Protein AF-A0A7J7NQB5-F1 (afdb_monomer_lite)

pLDDT: mean 88.04, std 11.73, range [41.78, 98.0]

Organism: NCBI:txid39325

Foldseek 3Di:
DLVCCLQVVVVHHDDDDDADPVRQLVVQVVCVVVVNHDAKTDHPVGFIAGVVRVRDRDVPVVVVVQVVVQVVCVVVVHPDHSCVVCVSRDDDPDDDDDDDDPVRVVVVVVVVVVVVVVVVVPD

Radius of gyration: 21.64 Å; chains: 1; bounding box: 41×56×50 Å

Secondary structure (DSSP, 8-state):
-HHHHHHHHTT-------SSHHHHHHHHHHHHTTT----EEE-TTS-EEEGGGTT-B-HHHHHHHHHHHHHHHHHTT--S-GGGGGTTSPPPS--------HHHHHHHHHHHHHHHHHHHTT-

InterPro domains:
  IPR016055 Alpha-D-phosphohexomutase, alpha/beta/alpha I/II/III [SSF53738] (2-73)
  IPR050060 Phosphoglucosamine mutase [PTHR42946] (2-112)

Sequence (123 aa):
MALTQFITDGGGHYCLYRVGYRNVIEKGPQLNQKEIEIYHMMETMGHGALKENHFLDDGAYMVLKIIIKMVHMKLAGSKEGIGSLIKELEDPKESTELRMTSSQRQHLQRKQAQGQLRHSEST

Structure (mmCIF, N/CA/C/O backbone):
data_AF-A0A7J7NQB5-F1
#
_entry.id   AF-A0A7J7NQB5-F1
#
loop_
_atom_site.group_PDB
_atom_site.id
_atom_site.type_symbol
_atom_site.label_atom_id
_atom_site.label_alt_id
_atom_site.label_comp_id
_atom_site.label_asym_id
_atom_site.label_entity_id
_atom_site.label_seq_id
_atom_site.pdbx_PDB_ins_code
_atom_site.Cartn_x
_atom_site.Cartn_y
_atom_site.Cartn_z
_atom_site.occupancy
_atom_site.B_iso_or_equiv
_atom_site.auth_seq_id
_atom_site.auth_comp_id
_atom_site.auth_asym_id
_atom_site.auth_atom_id
_atom_site.pdbx_PDB_model_num
ATOM 1 N N . MET A 1 1 ? -10.423 12.801 -1.463 1.00 81.00 1 MET A N 1
ATOM 2 C CA . MET A 1 1 ? -9.048 12.645 -0.931 1.00 81.00 1 MET A CA 1
ATOM 3 C C . MET A 1 1 ? -8.213 11.980 -2.009 1.00 81.00 1 MET A C 1
ATOM 5 O O . MET A 1 1 ? -8.703 11.000 -2.557 1.00 81.00 1 MET A O 1
ATOM 9 N N . ALA A 1 2 ? -7.021 12.500 -2.319 1.00 91.56 2 ALA A N 1
ATOM 10 C CA . ALA A 1 2 ? -6.239 12.096 -3.496 1.00 91.56 2 ALA A CA 1
ATOM 11 C C . ALA A 1 2 ? -6.024 10.577 -3.607 1.00 91.56 2 ALA A C 1
ATOM 13 O O . ALA A 1 2 ? -6.369 9.985 -4.622 1.00 91.56 2 ALA A O 1
ATOM 14 N N . LEU A 1 3 ? -5.586 9.917 -2.527 1.00 92.19 3 LEU A N 1
ATOM 15 C CA . LEU A 1 3 ? -5.377 8.462 -2.526 1.00 92.19 3 LEU A CA 1
ATOM 16 C C . LEU A 1 3 ? -6.666 7.658 -2.763 1.00 92.19 3 LEU A C 1
ATOM 18 O O . LEU A 1 3 ? -6.645 6.649 -3.459 1.00 92.19 3 LEU A O 1
ATOM 22 N N . THR A 1 4 ? -7.795 8.098 -2.196 1.00 93.81 4 THR A N 1
ATOM 23 C CA . THR A 1 4 ? -9.093 7.443 -2.428 1.00 93.81 4 THR A CA 1
ATOM 24 C C . THR A 1 4 ? -9.465 7.506 -3.901 1.00 93.81 4 THR A C 1
ATOM 26 O O . THR A 1 4 ? -9.822 6.478 -4.461 1.00 93.81 4 THR A O 1
ATOM 29 N N . GLN A 1 5 ? -9.327 8.688 -4.506 1.00 94.62 5 GLN A N 1
ATOM 30 C CA . GLN A 1 5 ? -9.650 8.919 -5.910 1.00 94.62 5 GLN A CA 1
ATOM 31 C C . GLN A 1 5 ? -8.742 8.090 -6.827 1.00 94.62 5 GLN A C 1
ATOM 33 O O . GLN A 1 5 ? -9.236 7.338 -7.658 1.00 94.62 5 GLN A O 1
ATOM 38 N N . PHE A 1 6 ? -7.428 8.131 -6.583 1.00 96.00 6 PHE A N 1
ATOM 39 C CA . PHE A 1 6 ? -6.436 7.348 -7.319 1.00 96.00 6 PHE A CA 1
ATOM 40 C C . PHE A 1 6 ? -6.754 5.843 -7.320 1.00 96.00 6 PHE A C 1
ATOM 42 O O . PHE A 1 6 ? -6.689 5.190 -8.360 1.00 96.00 6 PHE A O 1
ATOM 49 N N . ILE A 1 7 ? -7.144 5.284 -6.167 1.00 95.38 7 ILE A N 1
ATOM 50 C CA . ILE A 1 7 ? -7.499 3.861 -6.064 1.00 95.38 7 ILE A CA 1
ATOM 51 C C . ILE A 1 7 ? -8.813 3.562 -6.794 1.00 95.38 7 ILE A C 1
ATOM 53 O O . ILE A 1 7 ? -8.889 2.554 -7.497 1.00 95.38 7 ILE A O 1
ATOM 57 N N . THR A 1 8 ? -9.839 4.406 -6.647 1.00 95.69 8 THR A N 1
ATOM 58 C CA . THR A 1 8 ? -11.140 4.174 -7.292 1.00 95.69 8 THR A CA 1
ATOM 59 C C . THR A 1 8 ? -11.088 4.325 -8.808 1.00 95.69 8 THR A C 1
ATOM 61 O O . THR A 1 8 ? -11.725 3.540 -9.505 1.00 95.69 8 THR A O 1
ATOM 64 N N . ASP A 1 9 ? -10.290 5.259 -9.326 1.00 96.00 9 ASP A N 1
ATOM 65 C CA . ASP A 1 9 ? -10.092 5.446 -10.771 1.00 96.00 9 ASP A CA 1
ATOM 66 C C . ASP A 1 9 ? -9.339 4.267 -11.398 1.00 96.00 9 ASP A C 1
ATOM 68 O O . ASP A 1 9 ? -9.587 3.899 -12.545 1.00 96.00 9 ASP A O 1
ATOM 72 N N . GLY 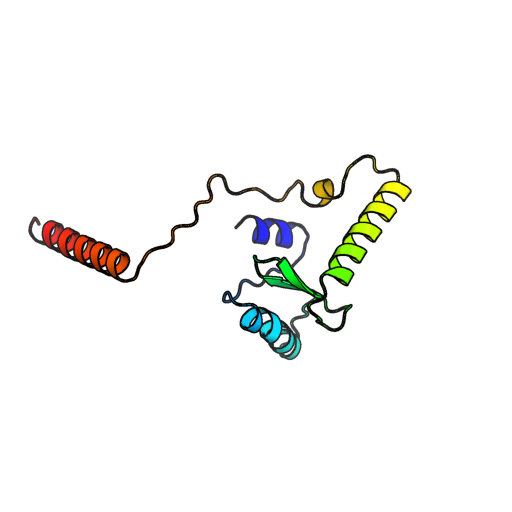A 1 10 ? -8.480 3.608 -10.616 1.00 94.31 10 GLY A N 1
ATOM 73 C CA . GLY A 1 10 ? -7.863 2.328 -10.968 1.00 94.31 10 GLY A CA 1
ATOM 74 C C . GLY A 1 10 ? -8.791 1.111 -10.833 1.00 94.31 10 GLY A C 1
ATOM 75 O O . GLY A 1 10 ? -8.331 -0.014 -11.023 1.00 94.31 10 GLY A O 1
ATOM 76 N N . GLY A 1 11 ? -10.068 1.302 -10.480 1.00 95.00 11 GLY A N 1
ATOM 77 C CA . GLY A 1 11 ? -11.057 0.233 -10.287 1.00 95.00 11 GLY A CA 1
ATOM 78 C C . GLY A 1 11 ? -10.975 -0.483 -8.935 1.00 95.00 11 GLY A C 1
ATOM 79 O O . GLY A 1 11 ? -11.627 -1.507 -8.739 1.00 95.00 11 GLY A O 1
ATOM 80 N N . GLY A 1 12 ? -10.170 0.026 -8.000 1.00 93.94 12 GLY A N 1
ATOM 81 C CA . GLY A 1 12 ? -10.031 -0.523 -6.656 1.00 93.94 12 GLY A CA 1
ATOM 82 C C . GLY A 1 12 ? -11.055 0.029 -5.661 1.00 93.94 12 GLY A C 1
ATOM 83 O O . GLY A 1 12 ? -11.740 1.026 -5.894 1.00 93.94 12 GLY A O 1
ATOM 84 N N . HIS A 1 13 ? -11.113 -0.595 -4.485 1.00 93.25 13 HIS A N 1
ATOM 85 C CA . HIS A 1 13 ? -11.898 -0.111 -3.351 1.00 93.25 13 HIS A CA 1
ATOM 86 C C . HIS A 1 13 ? -10.978 0.294 -2.203 1.00 93.25 13 HIS A C 1
ATOM 88 O O . HIS A 1 13 ? -10.117 -0.478 -1.782 1.00 93.25 13 HIS A O 1
ATOM 94 N N . TYR A 1 14 ? -11.178 1.502 -1.675 1.00 93.88 14 TYR A N 1
ATOM 95 C CA . TYR A 1 14 ? -10.378 2.030 -0.576 1.00 93.88 14 TYR A CA 1
ATOM 96 C C . TYR A 1 14 ? -11.208 2.166 0.701 1.00 93.88 14 TYR A C 1
ATOM 98 O O . TYR A 1 14 ? -12.197 2.897 0.744 1.00 93.88 14 TYR A O 1
ATOM 106 N N . CYS A 1 15 ? -10.794 1.465 1.757 1.00 92.44 15 CYS A N 1
ATOM 107 C CA . CYS A 1 15 ? -11.444 1.501 3.062 1.00 92.44 15 CYS A CA 1
ATOM 108 C C . CYS A 1 15 ? -10.626 2.364 4.030 1.00 92.44 15 CYS A C 1
ATOM 110 O O . CYS A 1 15 ? -9.594 1.932 4.539 1.00 92.44 15 CYS A O 1
ATOM 112 N N . LEU A 1 16 ? -11.102 3.580 4.308 1.00 91.81 16 LEU A N 1
ATOM 113 C CA . LEU A 1 16 ? -10.553 4.400 5.387 1.00 91.81 16 LEU A CA 1
ATOM 114 C C . LEU A 1 16 ? -10.976 3.838 6.746 1.00 91.81 16 LEU A C 1
ATOM 116 O O . LEU A 1 16 ? -12.152 3.550 6.980 1.00 91.81 16 LEU A O 1
ATOM 120 N N . TYR A 1 17 ? -10.017 3.724 7.661 1.00 92.38 17 TYR A N 1
ATOM 121 C CA . TYR A 1 17 ? -10.254 3.210 9.003 1.00 92.38 17 TYR A CA 1
ATOM 122 C C . TYR A 1 17 ? -9.482 3.997 10.066 1.00 92.38 17 TYR A C 1
ATOM 124 O O . TYR A 1 17 ? -8.745 4.936 9.767 1.00 92.38 17 TYR A O 1
ATOM 132 N N . ARG A 1 18 ? -9.704 3.647 11.336 1.00 89.50 18 ARG A N 1
ATOM 133 C CA . ARG A 1 18 ? -9.049 4.287 12.481 1.00 89.50 18 ARG A CA 1
ATOM 134 C C . ARG A 1 18 ? -7.536 4.062 12.416 1.00 89.50 18 ARG A C 1
ATOM 136 O O . ARG A 1 18 ? -7.100 2.943 12.163 1.00 89.50 18 ARG A O 1
ATOM 143 N N . VAL A 1 19 ? -6.773 5.115 12.705 1.00 86.19 19 VAL A N 1
ATOM 144 C CA . VAL A 1 19 ? -5.301 5.086 12.786 1.00 86.19 19 VAL A CA 1
ATOM 145 C C . VAL A 1 19 ? -4.839 4.102 13.868 1.00 86.19 19 VAL A C 1
ATOM 147 O O . VAL A 1 19 ? -5.548 3.890 14.857 1.00 86.19 19 VAL A O 1
ATOM 150 N N . GLY A 1 20 ? -3.658 3.517 13.692 1.00 88.00 20 GLY A N 1
ATOM 151 C CA . GLY A 1 20 ? -3.035 2.536 14.569 1.00 88.00 20 GLY A CA 1
ATOM 152 C C . GLY A 1 20 ? -2.934 1.172 13.894 1.00 88.00 20 GLY A C 1
ATOM 153 O O . GLY A 1 20 ? -3.959 0.555 13.611 1.00 88.00 20 GLY A O 1
ATOM 154 N N . TYR A 1 21 ? -1.711 0.672 13.717 1.00 89.50 21 TYR A N 1
ATOM 155 C CA . TYR A 1 21 ? -1.389 -0.634 13.128 1.00 89.50 21 TYR A CA 1
ATOM 156 C C . TYR A 1 21 ? -2.382 -1.750 13.483 1.00 89.50 21 TYR A C 1
ATOM 158 O O . TYR A 1 21 ? -2.991 -2.356 12.602 1.00 89.50 21 TYR A O 1
ATOM 166 N N . ARG A 1 22 ? -2.626 -1.974 14.782 1.00 90.50 22 ARG A N 1
ATOM 167 C CA . ARG A 1 22 ? -3.550 -3.015 15.257 1.00 90.50 22 ARG A CA 1
ATOM 168 C C . ARG A 1 22 ? -4.963 -2.848 14.692 1.00 90.50 22 ARG A C 1
ATOM 170 O O . ARG A 1 22 ? -5.565 -3.826 14.266 1.00 90.50 22 ARG A O 1
ATOM 177 N N . ASN A 1 23 ? -5.470 -1.614 14.655 1.00 92.19 23 ASN A N 1
ATOM 178 C CA . ASN A 1 23 ? -6.795 -1.319 14.114 1.00 92.19 23 ASN A CA 1
ATOM 179 C C . ASN A 1 23 ? -6.871 -1.690 12.629 1.00 92.19 23 ASN A C 1
ATOM 181 O O . ASN A 1 23 ? -7.887 -2.216 12.185 1.00 92.19 23 ASN A O 1
ATOM 185 N N . VAL A 1 24 ? -5.807 -1.424 11.873 1.00 91.56 24 VAL A N 1
ATOM 186 C CA . VAL A 1 24 ? -5.743 -1.675 10.431 1.00 91.56 24 VAL A CA 1
ATOM 187 C C . VAL A 1 24 ? -5.624 -3.174 10.130 1.00 91.56 24 VAL A C 1
ATOM 189 O O . VAL A 1 24 ? -6.402 -3.691 9.331 1.00 91.56 24 VAL A O 1
ATOM 192 N N . ILE A 1 25 ? -4.724 -3.891 10.808 1.00 90.38 25 ILE A N 1
ATOM 193 C CA . ILE A 1 25 ? -4.492 -5.326 10.568 1.00 90.38 25 ILE A CA 1
ATOM 194 C C . ILE A 1 25 ? -5.676 -6.189 11.013 1.00 90.38 25 ILE A C 1
ATOM 196 O O . ILE A 1 25 ? -6.061 -7.121 10.311 1.00 90.38 25 ILE A O 1
ATOM 200 N N . GLU A 1 26 ? -6.320 -5.864 12.138 1.00 90.69 26 GLU A N 1
ATOM 201 C CA . GLU A 1 26 ? -7.506 -6.605 12.592 1.00 90.69 26 GLU A CA 1
ATOM 202 C C . GLU A 1 26 ? -8.729 -6.356 11.693 1.00 90.69 26 GLU A C 1
ATOM 204 O O . GLU A 1 26 ? -9.662 -7.165 11.669 1.00 90.69 26 GLU A O 1
ATOM 209 N N . LYS A 1 27 ? -8.745 -5.254 10.931 1.00 92.12 27 LYS A N 1
ATOM 210 C CA . LYS A 1 27 ? -9.881 -4.896 10.080 1.00 92.12 27 LYS A CA 1
ATOM 211 C C . LYS A 1 27 ? -10.033 -5.820 8.875 1.00 92.12 27 LYS A C 1
ATOM 213 O O . LYS A 1 27 ? -11.166 -6.141 8.518 1.00 92.12 27 LYS A O 1
ATOM 218 N N . GLY A 1 28 ? -8.933 -6.264 8.266 1.00 89.06 28 GLY A N 1
ATOM 219 C CA . GLY A 1 28 ? -8.971 -7.137 7.087 1.00 89.06 28 GLY A CA 1
ATOM 220 C C . GLY A 1 28 ? -9.744 -8.436 7.319 1.00 89.06 28 GLY A C 1
ATOM 221 O O . GLY A 1 28 ? -10.721 -8.683 6.611 1.00 89.06 28 GLY A O 1
ATOM 222 N N . PRO A 1 29 ? -9.398 -9.235 8.346 1.00 87.06 29 PRO A N 1
ATOM 223 C CA . PRO A 1 29 ? -10.147 -10.439 8.699 1.00 87.06 29 PRO A CA 1
ATOM 224 C C . PRO A 1 29 ? -11.637 -10.182 8.970 1.00 87.06 29 PRO A C 1
ATOM 226 O O . PRO A 1 29 ? -12.477 -10.968 8.539 1.00 87.06 29 PRO A O 1
ATOM 229 N N . GLN A 1 30 ? -11.989 -9.067 9.625 1.00 91.94 30 GLN A N 1
ATOM 230 C CA . GLN A 1 30 ? -13.391 -8.695 9.871 1.00 91.94 30 GLN A CA 1
ATOM 231 C C . GLN A 1 30 ? -14.161 -8.386 8.581 1.00 91.94 30 GLN A C 1
ATOM 233 O O . GLN A 1 30 ? -15.368 -8.608 8.518 1.00 91.94 30 GLN A O 1
ATOM 238 N N . LEU A 1 31 ? -13.492 -7.821 7.574 1.00 92.25 31 LEU A N 1
ATOM 239 C CA . LEU A 1 31 ? -14.087 -7.542 6.268 1.00 92.25 31 LEU A CA 1
ATOM 240 C C . LEU A 1 31 ? -14.218 -8.822 5.439 1.00 92.25 31 LEU A C 1
ATOM 242 O O . LEU A 1 31 ? -15.287 -9.058 4.884 1.00 92.25 31 LEU A O 1
ATOM 246 N N . ASN A 1 32 ? -13.215 -9.702 5.474 1.00 88.31 32 ASN A N 1
ATOM 247 C CA . ASN A 1 32 ? -13.287 -11.011 4.820 1.00 88.31 32 ASN A CA 1
ATOM 248 C C . ASN A 1 32 ? -14.460 -11.860 5.354 1.00 88.31 32 ASN A C 1
ATOM 250 O O . ASN A 1 32 ? -15.128 -12.530 4.576 1.00 88.31 32 ASN A O 1
ATOM 254 N N . GLN A 1 33 ? -14.764 -11.796 6.660 1.00 91.44 33 GLN A N 1
ATOM 255 C CA . GLN A 1 33 ? -15.948 -12.452 7.254 1.00 91.44 33 GLN A CA 1
ATOM 256 C C . GLN A 1 33 ? -17.284 -11.913 6.723 1.00 91.44 33 GLN A C 1
ATOM 258 O O . GLN A 1 33 ? -18.304 -12.586 6.825 1.00 91.44 33 GLN A O 1
ATOM 263 N N . LYS A 1 34 ? -17.286 -10.694 6.180 1.00 93.94 34 LYS A N 1
ATOM 264 C CA . LYS A 1 34 ? -18.437 -10.062 5.525 1.00 93.94 34 LYS A CA 1
ATOM 265 C C . LYS A 1 34 ? -18.391 -10.222 4.007 1.00 93.94 34 LYS A C 1
ATOM 267 O O . LYS A 1 34 ? -19.035 -9.448 3.309 1.00 93.94 34 LYS A O 1
ATOM 272 N N . GLU A 1 35 ? -17.579 -11.159 3.516 1.00 92.94 35 GLU A N 1
ATOM 273 C CA . GLU A 1 35 ? -17.369 -11.423 2.089 1.00 92.94 35 GLU A CA 1
ATOM 274 C C . GLU A 1 35 ? -16.815 -10.214 1.314 1.00 92.94 35 GLU A C 1
ATOM 276 O O . GLU A 1 35 ? -16.873 -10.160 0.089 1.00 92.94 35 GLU A O 1
ATOM 281 N N . ILE A 1 36 ? -16.228 -9.242 2.021 1.00 92.00 36 ILE A N 1
ATOM 282 C CA . ILE A 1 36 ? -15.515 -8.119 1.415 1.00 92.00 36 ILE A CA 1
ATOM 283 C C . ILE A 1 36 ? -14.052 -8.520 1.322 1.00 92.00 36 ILE A C 1
ATOM 285 O O . ILE A 1 36 ? -13.352 -8.600 2.331 1.00 92.00 36 ILE A O 1
ATOM 289 N N . GLU A 1 37 ? -13.595 -8.778 0.104 1.00 91.25 37 GLU A N 1
ATOM 290 C CA . GLU A 1 37 ? -12.237 -9.241 -0.130 1.00 91.25 37 GLU A CA 1
ATOM 291 C C . GLU A 1 37 ? -11.199 -8.136 0.103 1.00 91.25 37 GLU A C 1
ATOM 293 O O . GLU A 1 37 ? -11.256 -7.060 -0.494 1.00 91.25 37 GLU A O 1
ATOM 298 N N . ILE A 1 38 ? -10.212 -8.432 0.953 1.00 93.75 38 ILE A N 1
ATOM 299 C CA . ILE A 1 38 ? -9.103 -7.527 1.262 1.00 93.75 38 ILE A CA 1
ATOM 300 C C . ILE A 1 38 ? -7.784 -8.083 0.742 1.00 93.75 38 ILE A C 1
ATOM 302 O O . ILE A 1 38 ? -7.363 -9.177 1.117 1.00 93.75 38 ILE A O 1
ATOM 306 N N . TYR A 1 39 ? -7.104 -7.285 -0.078 1.00 93.19 39 TYR A N 1
ATOM 307 C CA . TYR A 1 39 ? -5.807 -7.623 -0.666 1.00 93.19 39 TYR A CA 1
ATOM 308 C C . TYR A 1 39 ? -4.626 -7.011 0.085 1.00 93.19 39 TYR A C 1
ATOM 310 O O . TYR A 1 39 ? -3.559 -7.620 0.155 1.00 93.19 39 TYR A O 1
ATOM 318 N N . HIS A 1 40 ? -4.815 -5.817 0.647 1.00 94.19 40 HIS A N 1
ATOM 319 C CA . HIS A 1 40 ? -3.758 -5.036 1.271 1.00 94.19 40 HIS A CA 1
ATOM 320 C C . HIS A 1 40 ? -4.316 -4.199 2.424 1.00 94.19 40 HIS A C 1
ATOM 322 O O . HIS A 1 40 ? -5.411 -3.644 2.335 1.00 94.19 40 HIS A O 1
ATOM 328 N N . MET A 1 41 ? -3.543 -4.112 3.497 1.00 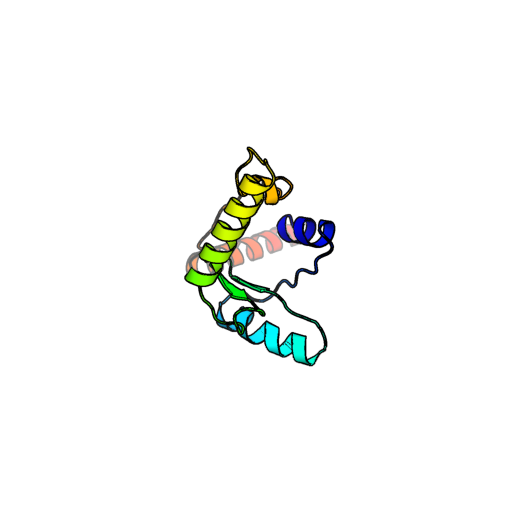93.94 41 MET A N 1
ATOM 329 C CA . MET A 1 41 ? -3.795 -3.286 4.672 1.00 93.94 41 MET A CA 1
ATOM 330 C C . MET A 1 41 ? -2.528 -2.503 4.968 1.00 93.94 41 MET A C 1
ATOM 332 O O . MET A 1 41 ? -1.463 -3.108 4.985 1.00 93.94 41 MET A O 1
ATOM 336 N N . MET A 1 42 ? -2.623 -1.195 5.203 1.00 92.88 42 MET A N 1
ATOM 337 C CA . MET A 1 42 ? -1.441 -0.362 5.418 1.00 92.88 42 MET A CA 1
ATOM 338 C C . MET A 1 42 ? -1.740 0.837 6.317 1.00 92.88 42 MET A C 1
ATOM 340 O O . MET A 1 42 ? -2.825 1.415 6.250 1.00 92.88 42 MET A O 1
ATOM 344 N N . GLU A 1 43 ? -0.766 1.219 7.140 1.00 90.62 43 GLU A N 1
ATOM 345 C CA . GLU A 1 43 ? -0.755 2.481 7.881 1.00 90.62 43 GLU A CA 1
ATOM 346 C C . GLU A 1 43 ? 0.162 3.506 7.195 1.00 90.62 43 GLU A C 1
ATOM 348 O O . GLU A 1 43 ? 1.113 3.155 6.498 1.00 90.62 43 GLU A O 1
ATOM 353 N N . THR A 1 44 ? -0.076 4.799 7.431 1.00 83.69 44 THR A N 1
ATOM 354 C CA . THR A 1 44 ? 0.739 5.903 6.890 1.00 83.69 44 THR A CA 1
ATOM 355 C C . THR A 1 44 ? 2.221 5.836 7.270 1.00 83.69 44 THR A C 1
ATOM 357 O O . THR A 1 44 ? 3.044 6.445 6.598 1.00 83.69 44 THR A O 1
ATOM 360 N N . MET A 1 45 ? 2.572 5.094 8.325 1.00 79.88 45 MET A N 1
ATOM 361 C CA . MET A 1 45 ? 3.951 4.878 8.782 1.00 79.88 45 MET A CA 1
ATOM 362 C C . MET A 1 45 ? 4.738 3.880 7.913 1.00 79.88 45 MET A C 1
ATOM 364 O O . MET A 1 45 ? 5.940 3.734 8.112 1.00 79.88 45 MET A O 1
ATOM 368 N N . GLY A 1 46 ? 4.089 3.178 6.975 1.00 81.94 46 GLY A N 1
ATOM 369 C CA . GLY A 1 46 ? 4.753 2.218 6.085 1.00 81.94 46 GLY A CA 1
ATOM 370 C C . GLY A 1 46 ? 4.527 0.742 6.430 1.00 81.94 46 GLY A C 1
ATOM 371 O O . GLY A 1 46 ? 4.849 -0.115 5.614 1.00 81.94 46 GLY A O 1
ATOM 372 N N . HIS A 1 47 ? 3.950 0.444 7.597 1.00 88.69 47 HIS A N 1
ATOM 373 C CA . HIS A 1 47 ? 3.576 -0.914 8.001 1.00 88.69 47 HIS A CA 1
ATOM 374 C C . HIS A 1 47 ? 2.400 -1.413 7.173 1.00 88.69 47 HIS A C 1
ATOM 376 O O . HIS A 1 47 ? 1.383 -0.717 7.074 1.00 88.69 47 HIS A O 1
ATOM 382 N N . GLY A 1 48 ? 2.517 -2.608 6.602 1.00 91.50 48 GLY A N 1
ATOM 383 C CA . GLY A 1 48 ? 1.498 -3.123 5.706 1.00 91.50 48 GLY A CA 1
ATOM 384 C C . GLY A 1 48 ? 1.571 -4.621 5.466 1.00 91.50 48 GLY A C 1
ATOM 385 O O . GLY A 1 48 ? 2.636 -5.222 5.399 1.00 91.50 48 GLY A O 1
ATOM 386 N N . ALA A 1 49 ? 0.394 -5.214 5.307 1.00 93.44 49 ALA A N 1
ATOM 387 C CA . ALA A 1 49 ? 0.194 -6.647 5.199 1.00 93.44 49 ALA A CA 1
ATOM 388 C C . ALA A 1 49 ? -0.575 -6.998 3.924 1.00 93.44 49 ALA A C 1
ATOM 390 O O . ALA A 1 49 ? -1.640 -6.437 3.641 1.00 93.44 49 ALA A O 1
ATOM 391 N N . LEU A 1 50 ? -0.049 -7.963 3.170 1.00 93.94 50 LEU A N 1
ATOM 392 C CA . LEU A 1 50 ? -0.598 -8.413 1.890 1.00 93.94 50 LEU A CA 1
ATOM 393 C C . LEU A 1 50 ? -1.248 -9.792 2.020 1.00 93.94 50 LEU A C 1
ATOM 395 O O . LEU A 1 50 ? -0.693 -10.689 2.651 1.00 93.94 50 LEU A O 1
ATOM 399 N N . LYS A 1 51 ? -2.399 -9.988 1.364 1.00 93.06 51 LYS A N 1
ATOM 400 C CA . LYS A 1 51 ? -3.132 -11.269 1.356 1.00 93.06 51 LYS A CA 1
ATOM 401 C C . LYS A 1 51 ? -2.281 -12.432 0.851 1.00 93.06 51 LYS A C 1
ATOM 403 O O . LYS A 1 51 ? -2.272 -13.499 1.455 1.00 93.06 51 LYS A O 1
ATOM 408 N N . GLU A 1 52 ? -1.554 -12.210 -0.240 1.00 94.62 52 GLU A N 1
ATOM 409 C CA . GLU A 1 52 ? -0.652 -13.203 -0.842 1.00 94.62 52 GLU A CA 1
ATOM 410 C C . GLU A 1 52 ? 0.525 -13.584 0.071 1.00 94.62 52 GLU A C 1
ATOM 412 O O . GLU A 1 52 ? 1.081 -14.664 -0.091 1.00 94.62 52 GLU A O 1
ATOM 417 N N . ASN A 1 53 ? 0.864 -12.735 1.049 1.00 95.50 53 ASN A N 1
ATOM 418 C CA . ASN A 1 53 ? 1.888 -12.997 2.059 1.00 95.50 53 ASN A CA 1
ATOM 419 C C . ASN A 1 53 ? 1.266 -13.278 3.436 1.00 95.50 53 ASN A C 1
ATOM 421 O O . ASN A 1 53 ? 1.752 -12.813 4.464 1.00 95.50 53 ASN A O 1
ATOM 425 N N . HIS A 1 54 ? 0.135 -13.990 3.457 1.00 92.50 54 HIS A N 1
ATOM 426 C CA . HIS A 1 54 ? -0.548 -14.431 4.680 1.00 92.50 54 HIS A CA 1
ATOM 427 C C . HIS A 1 54 ? -0.92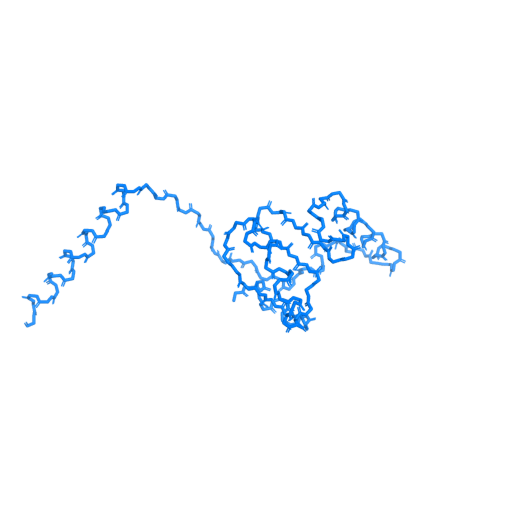7 -13.305 5.655 1.00 92.50 54 HIS A C 1
ATOM 429 O O . HIS A 1 54 ? -1.056 -13.541 6.854 1.00 92.50 54 HIS A O 1
ATOM 435 N N . PHE A 1 55 ? -1.114 -12.083 5.149 1.00 91.12 55 PHE A N 1
ATOM 436 C CA . PHE A 1 55 ? -1.345 -10.886 5.957 1.00 91.12 55 PHE A CA 1
ATOM 437 C C . PHE A 1 55 ? -0.251 -10.626 7.010 1.00 91.12 55 PHE A C 1
ATOM 439 O O . PHE A 1 55 ? -0.524 -10.046 8.062 1.00 91.12 55 PHE A O 1
ATOM 446 N N . LEU A 1 56 ? 0.989 -11.025 6.720 1.00 91.75 56 LEU A N 1
ATOM 447 C CA . LEU A 1 56 ? 2.156 -10.674 7.521 1.00 91.75 56 LEU A CA 1
ATOM 448 C C . LEU A 1 56 ? 2.616 -9.253 7.185 1.00 91.75 56 LEU A C 1
ATOM 450 O O . LEU A 1 56 ? 2.717 -8.893 6.009 1.00 91.75 56 LEU A O 1
ATOM 454 N N . ASP A 1 57 ? 2.906 -8.465 8.221 1.00 92.88 57 ASP A N 1
ATOM 455 C CA . ASP A 1 57 ? 3.596 -7.182 8.083 1.00 92.88 57 ASP A CA 1
ATOM 456 C C . ASP A 1 57 ? 5.078 -7.441 7.797 1.00 92.88 57 ASP A C 1
ATOM 458 O O . ASP A 1 57 ? 5.890 -7.650 8.699 1.00 92.88 57 ASP A O 1
ATOM 462 N N . ASP A 1 58 ? 5.391 -7.531 6.508 1.00 93.50 58 ASP A N 1
ATOM 463 C CA . ASP A 1 58 ? 6.683 -7.962 5.989 1.00 93.50 58 ASP A CA 1
ATOM 464 C C . ASP A 1 58 ? 7.198 -6.942 4.970 1.00 93.50 58 ASP A C 1
ATOM 466 O O . ASP A 1 58 ? 6.914 -6.988 3.765 1.00 93.50 58 ASP A O 1
ATOM 470 N N . GLY A 1 59 ? 7.986 -5.995 5.475 1.00 93.25 59 GLY A N 1
ATOM 471 C CA . GLY A 1 59 ? 8.595 -4.959 4.648 1.00 93.25 59 GLY A CA 1
ATOM 472 C C . GLY A 1 59 ? 9.562 -5.515 3.598 1.00 93.25 59 GLY A C 1
ATOM 473 O O . GLY A 1 59 ? 9.681 -4.935 2.519 1.00 93.25 59 GLY A O 1
ATOM 474 N N . ALA A 1 60 ? 10.221 -6.651 3.859 1.00 95.94 60 ALA A N 1
ATOM 475 C CA . ALA A 1 60 ? 11.135 -7.257 2.892 1.00 95.94 60 ALA A CA 1
ATOM 476 C C . ALA A 1 60 ? 10.361 -7.817 1.693 1.00 95.94 60 ALA A C 1
ATOM 478 O O . ALA A 1 60 ? 10.756 -7.594 0.544 1.00 95.94 60 ALA A O 1
ATOM 479 N N . TYR A 1 61 ? 9.219 -8.461 1.946 1.00 96.12 61 TYR A N 1
ATOM 480 C CA . TYR A 1 61 ? 8.309 -8.909 0.896 1.00 96.12 61 TYR A CA 1
ATOM 481 C C . TYR A 1 61 ? 7.792 -7.734 0.052 1.00 96.12 61 TYR A C 1
ATOM 483 O O . TYR A 1 61 ? 7.824 -7.793 -1.180 1.00 96.12 61 TYR A O 1
ATOM 491 N N . MET A 1 62 ? 7.385 -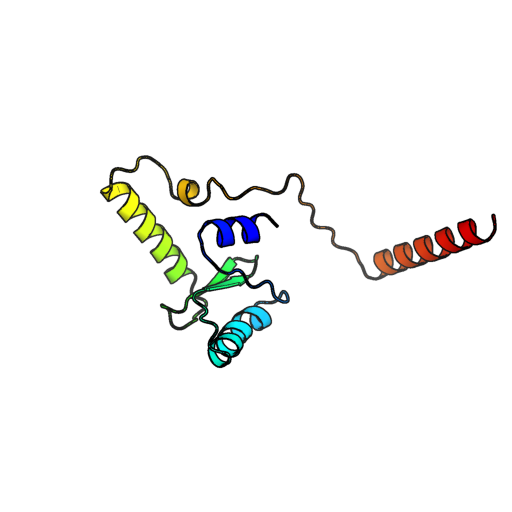6.632 0.694 1.00 94.62 62 MET A N 1
ATOM 492 C CA . MET A 1 62 ? 6.918 -5.423 0.001 1.00 94.62 62 MET A CA 1
ATOM 493 C C . MET A 1 62 ? 8.000 -4.842 -0.926 1.00 94.62 62 MET A C 1
ATOM 495 O O . MET A 1 62 ? 7.743 -4.565 -2.101 1.00 94.62 62 MET A O 1
ATOM 499 N N . VAL A 1 63 ? 9.234 -4.706 -0.426 1.00 95.56 63 VAL A N 1
ATOM 500 C CA . VAL A 1 63 ? 10.378 -4.225 -1.217 1.00 95.56 63 VAL A CA 1
ATOM 501 C C . VAL A 1 63 ? 10.662 -5.163 -2.389 1.00 95.56 63 VAL A C 1
ATOM 503 O O . VAL A 1 63 ? 10.866 -4.700 -3.513 1.00 95.56 63 VAL A O 1
ATOM 506 N N . LEU A 1 64 ? 10.616 -6.478 -2.171 1.00 97.19 64 LEU A N 1
ATOM 507 C CA . LEU A 1 64 ? 10.824 -7.456 -3.232 1.00 97.19 64 LEU A CA 1
ATOM 508 C C . LEU A 1 64 ? 9.757 -7.342 -4.334 1.00 97.19 64 LEU A C 1
ATOM 510 O O . LEU A 1 64 ? 10.108 -7.345 -5.514 1.00 97.19 64 LEU A O 1
ATOM 514 N N . LYS A 1 65 ? 8.476 -7.162 -3.984 1.00 96.00 65 LYS A N 1
ATOM 515 C CA . LYS A 1 65 ? 7.392 -6.916 -4.957 1.00 96.00 65 LYS A CA 1
ATOM 516 C C . LYS A 1 65 ? 7.666 -5.679 -5.816 1.00 96.00 65 LYS A C 1
ATOM 518 O O . LYS A 1 65 ? 7.474 -5.730 -7.034 1.00 96.00 65 LYS A O 1
ATOM 523 N N . ILE A 1 66 ? 8.150 -4.595 -5.207 1.00 96.44 66 ILE A N 1
ATOM 524 C CA . ILE A 1 66 ? 8.524 -3.362 -5.916 1.00 96.44 66 ILE A CA 1
ATOM 525 C C . ILE A 1 66 ? 9.682 -3.631 -6.885 1.00 96.44 66 ILE A C 1
ATOM 527 O O . ILE A 1 66 ? 9.583 -3.289 -8.065 1.00 96.44 66 ILE A O 1
ATOM 531 N N . ILE A 1 67 ? 10.746 -4.298 -6.428 1.00 97.94 67 ILE A N 1
ATOM 532 C CA . ILE A 1 67 ? 11.910 -4.636 -7.263 1.00 97.94 67 ILE A CA 1
ATOM 533 C C . ILE A 1 67 ? 11.493 -5.520 -8.443 1.00 97.94 67 ILE A C 1
ATOM 535 O O . ILE A 1 67 ? 11.844 -5.223 -9.585 1.00 97.94 67 ILE A O 1
ATOM 539 N N . ILE A 1 68 ? 10.698 -6.566 -8.199 1.00 97.88 68 ILE A N 1
ATOM 540 C CA . ILE A 1 68 ? 10.170 -7.446 -9.253 1.00 97.88 68 ILE A CA 1
ATOM 541 C C . ILE A 1 68 ? 9.387 -6.627 -10.284 1.00 97.88 68 ILE A C 1
ATOM 543 O O . ILE A 1 68 ? 9.589 -6.790 -11.489 1.00 97.88 68 ILE A O 1
ATOM 547 N N . LYS A 1 69 ? 8.532 -5.697 -9.839 1.00 97.88 69 LYS A N 1
ATOM 548 C CA . LYS A 1 69 ? 7.775 -4.828 -10.746 1.00 97.88 69 LYS A CA 1
ATOM 549 C C . LYS A 1 69 ? 8.692 -3.938 -11.586 1.00 97.88 69 LYS A C 1
ATOM 551 O O . LYS A 1 69 ? 8.473 -3.836 -12.793 1.00 97.88 69 LYS A O 1
ATOM 556 N N . MET A 1 70 ? 9.729 -3.350 -10.989 1.00 97.88 70 MET A N 1
ATOM 557 C CA . MET A 1 70 ? 10.729 -2.553 -11.713 1.00 97.88 70 MET A CA 1
ATOM 558 C C . MET A 1 70 ? 11.460 -3.381 -12.776 1.00 97.88 70 MET A C 1
ATOM 560 O O . MET A 1 70 ? 11.644 -2.916 -13.902 1.00 97.88 70 MET A O 1
ATOM 564 N N . VAL A 1 71 ? 11.838 -4.621 -12.450 1.00 97.94 71 VAL A N 1
ATOM 565 C CA . VAL A 1 71 ? 12.472 -5.544 -13.403 1.00 97.94 71 VAL A CA 1
ATOM 566 C C . VAL A 1 71 ? 11.523 -5.866 -14.556 1.00 97.94 71 VAL A C 1
ATOM 568 O O . VAL A 1 71 ? 11.918 -5.727 -15.712 1.00 97.94 71 VAL A O 1
ATOM 571 N N . HIS A 1 72 ? 10.262 -6.214 -14.277 1.00 97.94 72 HIS A N 1
ATOM 572 C CA . HIS A 1 72 ? 9.263 -6.460 -15.323 1.00 97.94 72 HIS A CA 1
ATOM 573 C C . HIS A 1 72 ? 9.050 -5.243 -16.231 1.00 97.94 72 HIS A C 1
ATOM 575 O O . HIS A 1 72 ? 8.973 -5.400 -17.446 1.00 97.94 72 HIS A O 1
ATOM 581 N N . MET A 1 73 ? 9.000 -4.030 -15.672 1.00 97.75 73 MET A N 1
ATOM 582 C CA . MET A 1 73 ? 8.894 -2.798 -16.463 1.00 97.75 73 MET A CA 1
ATOM 583 C C . MET A 1 73 ? 10.093 -2.626 -17.400 1.00 97.75 73 MET A C 1
ATOM 585 O O . MET A 1 73 ? 9.908 -2.335 -18.581 1.00 97.75 73 MET A O 1
ATOM 589 N N . LYS A 1 74 ? 11.313 -2.853 -16.898 1.00 97.19 74 LYS A N 1
ATOM 590 C CA . LYS A 1 74 ? 12.536 -2.768 -17.705 1.00 97.19 74 LYS A CA 1
ATOM 591 C C . LYS A 1 74 ? 12.557 -3.814 -18.821 1.00 97.19 74 LYS A C 1
ATOM 593 O O . LYS A 1 74 ? 12.905 -3.488 -19.952 1.00 97.19 74 LYS A O 1
ATOM 598 N N . LEU A 1 75 ? 12.163 -5.053 -18.522 1.00 98.00 75 LEU A N 1
ATOM 599 C CA . LEU A 1 75 ? 12.077 -6.134 -19.511 1.00 98.00 75 LEU A CA 1
ATOM 600 C C . LEU A 1 75 ? 11.007 -5.865 -20.579 1.00 98.00 75 LEU A C 1
ATOM 602 O O . LEU A 1 75 ? 11.203 -6.227 -21.733 1.00 98.00 75 LEU A O 1
ATOM 606 N N . ALA A 1 76 ? 9.922 -5.174 -20.224 1.00 97.31 76 ALA A N 1
ATOM 607 C CA . ALA A 1 76 ? 8.897 -4.714 -21.161 1.00 97.31 76 ALA A CA 1
ATOM 608 C C . ALA A 1 76 ? 9.317 -3.478 -21.991 1.00 97.31 76 ALA A C 1
ATOM 610 O O . ALA A 1 76 ? 8.506 -2.938 -22.739 1.00 97.31 76 ALA A O 1
ATOM 611 N N . GLY A 1 77 ? 10.564 -3.009 -21.864 1.00 97.25 77 GLY A N 1
ATOM 612 C CA . GLY A 1 77 ? 11.100 -1.882 -22.632 1.00 97.25 77 GLY A CA 1
ATOM 613 C C . GLY A 1 77 ? 10.800 -0.498 -22.049 1.00 97.25 77 GLY A C 1
ATOM 614 O O . GLY A 1 77 ? 11.106 0.506 -22.695 1.00 97.25 77 GLY A O 1
ATOM 615 N N . SER A 1 78 ? 10.238 -0.413 -20.837 1.00 96.31 78 SER A N 1
ATOM 616 C CA . SER A 1 78 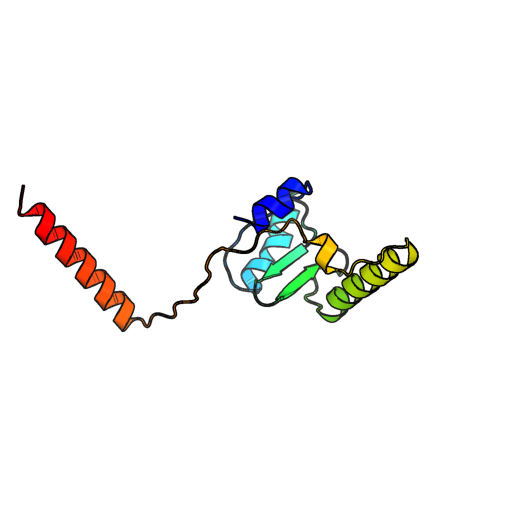? 10.031 0.875 -20.169 1.00 96.31 78 SER A CA 1
ATOM 617 C C . SER A 1 78 ? 11.368 1.544 -19.843 1.00 96.31 78 SER A C 1
ATOM 619 O O . SER A 1 78 ? 12.295 0.909 -19.334 1.00 96.31 78 SER A O 1
ATOM 621 N N . LYS A 1 79 ? 11.442 2.853 -20.099 1.00 95.12 79 LYS A N 1
ATOM 622 C CA . LYS A 1 79 ? 12.547 3.726 -19.669 1.00 95.12 79 LYS A CA 1
ATOM 623 C C . LYS A 1 79 ? 12.210 4.514 -18.399 1.00 95.12 79 LYS A C 1
ATOM 625 O O . LYS A 1 79 ? 13.068 5.218 -17.876 1.00 95.12 79 LYS A O 1
ATOM 630 N N . GLU A 1 80 ? 10.973 4.410 -17.921 1.00 95.00 80 GLU A N 1
ATOM 631 C CA . GLU A 1 80 ? 10.484 5.125 -16.747 1.00 95.00 80 GLU A CA 1
ATOM 632 C C . GLU A 1 80 ? 10.741 4.329 -15.458 1.00 95.00 80 GLU A C 1
ATOM 634 O O . GLU A 1 80 ? 10.788 3.097 -15.458 1.00 95.00 80 GLU A O 1
ATOM 639 N N . GLY A 1 81 ? 10.902 5.039 -14.339 1.00 93.75 81 GLY A N 1
ATOM 640 C CA . GLY A 1 81 ? 11.042 4.433 -13.012 1.00 93.75 81 GLY A CA 1
ATOM 641 C C . GLY A 1 81 ? 9.702 4.016 -12.396 1.00 93.75 81 GLY A C 1
ATOM 642 O O . GLY A 1 81 ? 8.637 4.304 -12.941 1.00 93.75 81 GLY A O 1
ATOM 643 N N . ILE A 1 82 ? 9.744 3.389 -11.213 1.00 95.88 82 ILE A N 1
ATOM 644 C CA . ILE A 1 82 ? 8.540 2.913 -10.502 1.00 95.88 82 ILE A CA 1
ATOM 645 C C . ILE A 1 82 ? 7.521 4.026 -10.216 1.00 95.88 82 ILE A C 1
ATOM 647 O O . ILE A 1 82 ? 6.321 3.771 -10.232 1.00 95.88 82 ILE A O 1
ATOM 651 N N . GLY A 1 83 ? 7.987 5.266 -10.023 1.00 95.56 83 GLY A N 1
ATOM 652 C CA . GLY A 1 83 ? 7.128 6.427 -9.766 1.00 95.56 83 GLY A CA 1
ATOM 653 C C . GLY A 1 83 ? 6.121 6.714 -10.884 1.00 95.56 83 GLY A C 1
ATOM 654 O O . GLY A 1 83 ? 5.055 7.252 -10.613 1.00 95.56 83 GLY A O 1
ATOM 655 N N . SER A 1 84 ? 6.392 6.270 -12.117 1.00 96.06 84 SER A N 1
ATOM 656 C CA . SER A 1 84 ? 5.432 6.365 -13.229 1.00 96.06 84 SER A CA 1
ATOM 657 C C . SER A 1 84 ? 4.102 5.661 -12.948 1.00 96.06 84 SER A C 1
ATOM 659 O O . SER A 1 84 ? 3.070 6.077 -13.469 1.00 96.06 84 SER A O 1
ATOM 661 N N . LEU A 1 85 ? 4.098 4.633 -12.088 1.00 95.62 85 LEU A N 1
ATOM 662 C CA . LEU A 1 85 ? 2.888 3.900 -11.712 1.00 95.62 85 LEU A CA 1
ATOM 663 C C . LEU A 1 85 ? 1.936 4.716 -10.832 1.00 95.62 85 LEU A C 1
ATOM 665 O O . LEU A 1 85 ? 0.769 4.356 -10.724 1.00 95.62 85 LEU A O 1
ATOM 669 N N . ILE A 1 86 ? 2.427 5.785 -10.201 1.00 95.31 86 ILE A N 1
ATOM 670 C CA . ILE A 1 86 ? 1.655 6.647 -9.299 1.00 95.31 86 ILE A CA 1
ATOM 671 C C . ILE A 1 86 ? 1.619 8.100 -9.782 1.00 95.31 86 ILE A C 1
ATOM 673 O O . ILE A 1 86 ? 1.327 8.994 -9.004 1.00 95.31 86 ILE A O 1
ATOM 677 N N . LYS A 1 87 ? 1.906 8.361 -11.062 1.00 94.56 87 LYS A N 1
ATOM 678 C CA . LYS A 1 87 ? 1.972 9.731 -11.602 1.00 94.56 87 LYS A CA 1
ATOM 679 C C . LYS A 1 87 ? 0.654 10.513 -11.503 1.00 94.56 87 LYS A C 1
ATOM 681 O O . LYS A 1 87 ? 0.683 11.731 -11.419 1.00 94.56 87 LYS A O 1
ATOM 686 N N . GLU A 1 88 ? -0.476 9.807 -11.519 1.00 94.56 88 GLU A N 1
ATOM 687 C CA . GLU A 1 88 ? -1.819 10.393 -11.402 1.00 94.56 88 GLU A CA 1
ATOM 688 C C . GLU A 1 88 ? -2.244 10.572 -9.932 1.00 94.56 88 GLU A C 1
ATOM 690 O O . GLU A 1 88 ? -3.337 11.058 -9.650 1.00 94.56 88 GLU A O 1
ATOM 695 N N . LEU A 1 89 ? -1.412 10.146 -8.970 1.00 95.38 89 LEU A N 1
ATOM 696 C CA . LEU A 1 89 ? -1.667 10.380 -7.555 1.00 95.38 89 LEU A CA 1
ATOM 697 C C . LEU A 1 89 ? -1.345 11.841 -7.232 1.00 95.38 89 LEU A C 1
ATOM 699 O O . LEU A 1 89 ? -0.183 12.235 -7.189 1.00 95.38 89 LEU A O 1
ATOM 703 N N . GLU A 1 90 ? -2.382 12.637 -6.991 1.00 93.12 90 GLU A N 1
ATOM 704 C CA . GLU A 1 90 ? -2.224 14.047 -6.638 1.00 93.12 90 GLU A CA 1
ATOM 705 C C . GLU A 1 90 ? -1.586 14.230 -5.251 1.00 93.12 90 GLU A C 1
ATOM 707 O O . GLU A 1 90 ? -2.060 13.687 -4.247 1.00 93.12 90 GLU A O 1
ATOM 712 N N . ASP A 1 91 ? -0.557 15.073 -5.175 1.00 87.75 91 ASP A N 1
ATOM 713 C CA . ASP A 1 91 ? -0.008 15.538 -3.904 1.00 87.75 91 ASP A CA 1
ATOM 714 C C . ASP A 1 91 ? -0.897 16.625 -3.271 1.00 87.75 91 ASP A C 1
ATOM 716 O O . ASP A 1 91 ? -1.485 17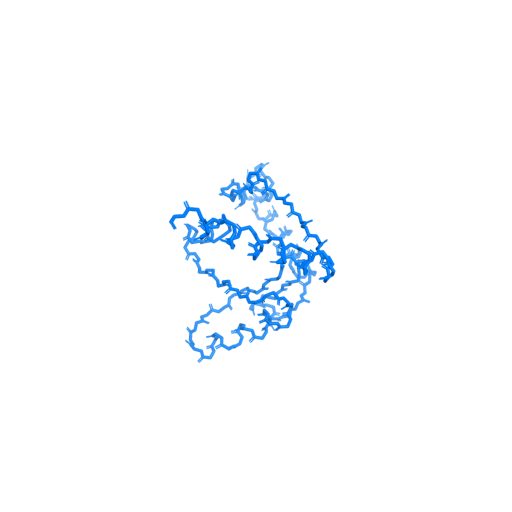.460 -3.971 1.00 87.75 91 ASP A O 1
ATOM 720 N N . PRO A 1 92 ? -1.000 16.675 -1.929 1.00 86.88 92 PRO A N 1
ATOM 721 C CA . PRO A 1 92 ? -1.699 17.763 -1.262 1.00 86.88 92 PRO A CA 1
ATOM 722 C C . PRO A 1 92 ? -0.992 19.100 -1.526 1.00 86.88 92 PRO A C 1
ATOM 724 O O . PRO A 1 92 ? 0.223 19.211 -1.378 1.00 86.88 92 PRO A O 1
ATOM 727 N N . LYS A 1 93 ? -1.768 20.148 -1.843 1.00 88.19 93 LYS A N 1
ATOM 728 C CA . LYS A 1 93 ? -1.241 21.514 -2.055 1.00 88.19 93 LYS A CA 1
ATOM 729 C C . LYS A 1 93 ? -0.474 22.050 -0.847 1.00 88.19 93 LYS A C 1
ATOM 731 O O . LYS A 1 93 ? 0.492 22.787 -1.002 1.00 88.19 93 LYS A O 1
ATOM 736 N N . GLU A 1 94 ? -0.937 21.696 0.346 1.00 88.31 94 GLU A N 1
ATOM 737 C CA . GLU A 1 94 ? -0.299 22.019 1.613 1.00 88.31 94 GLU A CA 1
ATOM 738 C C . GLU A 1 94 ? -0.516 20.849 2.575 1.00 88.31 94 GLU A C 1
ATOM 740 O O . GLU A 1 94 ? -1.604 20.270 2.635 1.00 88.31 94 GLU A O 1
ATOM 745 N N . SER A 1 95 ? 0.523 20.500 3.330 1.00 85.81 95 SER A N 1
ATOM 746 C CA . SER A 1 95 ? 0.458 19.517 4.406 1.00 85.81 95 SER A CA 1
ATOM 747 C C . SER A 1 95 ? 1.264 20.039 5.589 1.00 85.81 95 SER A C 1
ATOM 749 O O . SER A 1 95 ? 2.443 20.359 5.444 1.00 85.81 95 SER A O 1
ATOM 751 N N . THR A 1 96 ? 0.629 20.151 6.756 1.00 88.69 96 THR A N 1
ATOM 752 C CA . THR A 1 96 ? 1.294 20.558 7.997 1.00 88.69 96 THR A CA 1
ATOM 753 C C . THR A 1 96 ? 0.832 19.667 9.145 1.00 88.69 96 THR A C 1
ATOM 755 O O . THR A 1 96 ? -0.364 19.420 9.319 1.00 88.69 96 THR A O 1
ATOM 758 N N . GLU A 1 97 ? 1.779 19.150 9.929 1.00 84.56 97 GLU A N 1
ATOM 759 C CA . GLU A 1 97 ? 1.481 18.354 11.119 1.00 84.56 97 GLU A CA 1
ATOM 760 C C . GLU A 1 97 ? 1.549 19.255 12.357 1.00 84.56 97 GLU A C 1
ATOM 762 O O . GLU A 1 97 ? 2.621 19.696 12.772 1.00 84.56 97 GLU A O 1
ATOM 767 N N . LEU A 1 98 ? 0.397 19.522 12.978 1.00 87.44 98 LEU A N 1
ATOM 768 C CA . LEU A 1 98 ? 0.323 20.320 14.202 1.00 87.44 98 LEU A CA 1
ATOM 769 C C . LEU A 1 98 ? 0.197 19.415 15.426 1.00 87.44 98 LEU A C 1
ATOM 771 O O . LEU A 1 98 ? -0.818 18.747 15.629 1.00 87.44 98 LEU A O 1
ATOM 775 N N . ARG A 1 99 ? 1.205 19.452 16.301 1.00 84.94 99 ARG A N 1
ATOM 776 C CA . ARG A 1 99 ? 1.167 18.763 17.597 1.00 84.94 99 ARG A CA 1
ATOM 777 C C . ARG A 1 99 ? 0.745 19.735 18.690 1.00 84.94 99 ARG A C 1
ATOM 779 O O . ARG A 1 99 ? 1.513 20.598 19.100 1.00 84.94 99 ARG A O 1
ATOM 786 N N . MET A 1 100 ? -0.494 19.596 19.158 1.00 88.19 100 MET A N 1
ATOM 787 C CA . MET A 1 100 ? -1.032 20.404 20.254 1.00 88.19 100 MET A CA 1
ATOM 788 C C . MET A 1 100 ? -0.930 19.673 21.587 1.00 88.19 100 MET A C 1
ATOM 790 O O . MET A 1 100 ? -1.383 18.538 21.725 1.00 88.19 100 MET A O 1
ATOM 794 N N . THR A 1 101 ? -0.424 20.367 22.601 1.00 90.62 101 THR A N 1
ATOM 795 C CA . THR A 1 101 ? -0.518 19.905 23.988 1.00 90.62 101 THR A CA 1
ATOM 796 C C . THR A 1 101 ? -1.949 20.036 24.518 1.00 90.62 101 THR A C 1
ATOM 798 O O . THR A 1 101 ? -2.741 20.863 24.053 1.00 90.62 101 THR A O 1
ATOM 801 N N . SER A 1 102 ? -2.279 19.266 25.558 1.00 87.00 102 SER A N 1
ATOM 802 C CA . SER A 1 102 ? -3.583 19.341 26.232 1.00 87.00 102 SER A CA 1
ATOM 803 C C . SER A 1 102 ? -3.895 20.748 26.758 1.00 87.00 102 SER A C 1
ATOM 805 O O . SER A 1 102 ? -5.038 21.193 26.674 1.00 87.00 102 SER A O 1
ATOM 807 N N . SER A 1 103 ? -2.878 21.474 27.238 1.00 86.12 103 SER A N 1
ATOM 808 C CA . SER A 1 103 ? -3.021 22.858 27.714 1.00 86.12 103 SER A CA 1
ATOM 809 C C . SER A 1 103 ? -3.390 23.821 26.577 1.00 86.12 103 SER A C 1
ATOM 811 O O . SER A 1 103 ? -4.358 24.577 26.681 1.00 86.12 103 SER A O 1
ATOM 813 N N . GLN A 1 104 ? -2.696 23.732 25.437 1.00 84.00 104 GLN A N 1
ATOM 814 C CA . GLN A 1 104 ? -2.994 24.548 24.253 1.00 84.00 104 GLN A CA 1
ATOM 815 C C . GLN A 1 104 ? -4.393 24.255 23.695 1.00 84.00 104 GLN A C 1
ATOM 817 O O . GLN A 1 104 ? -5.124 25.184 23.349 1.00 84.00 104 GLN A O 1
ATOM 822 N N . ARG A 1 105 ? -4.803 22.978 23.675 1.00 81.12 105 ARG A N 1
ATOM 823 C CA . ARG A 1 105 ? -6.151 22.570 23.255 1.00 81.12 105 ARG A CA 1
ATOM 824 C C . ARG A 1 105 ? -7.234 23.202 24.138 1.00 81.12 105 ARG A C 1
ATOM 826 O O . ARG A 1 105 ? -8.196 23.754 23.610 1.00 81.12 105 ARG A O 1
ATOM 833 N N . GLN A 1 106 ? -7.069 23.170 25.462 1.00 78.06 106 GLN A N 1
ATOM 834 C CA . GLN A 1 106 ? -8.018 23.796 26.394 1.00 78.06 106 GLN A CA 1
ATOM 835 C C . GLN A 1 106 ? -8.072 25.318 26.226 1.00 78.06 106 GLN A C 1
ATOM 837 O O . GLN A 1 106 ? -9.152 25.906 26.272 1.00 78.06 106 GLN A O 1
ATOM 842 N N . HIS A 1 107 ? -6.927 25.966 26.001 1.00 76.81 107 HIS A N 1
ATOM 843 C CA . HIS A 1 107 ? -6.872 27.409 25.769 1.00 76.81 107 HIS A CA 1
ATOM 844 C C . HIS A 1 107 ? -7.645 27.826 24.503 1.00 76.81 107 HIS A C 1
ATOM 846 O O . HIS A 1 107 ? -8.406 28.793 24.540 1.00 76.81 107 HIS A O 1
ATOM 852 N N . LEU A 1 108 ? -7.509 27.071 23.406 1.00 77.19 108 LEU A N 1
ATOM 853 C CA . LEU A 1 108 ? -8.251 27.294 22.158 1.00 77.19 108 LEU A CA 1
ATOM 854 C C . LEU A 1 108 ? -9.762 27.097 22.333 1.00 77.19 108 LEU A C 1
ATOM 856 O O . LEU A 1 108 ? -10.538 27.954 21.914 1.00 77.19 108 LEU A O 1
ATOM 860 N N . GLN A 1 109 ? -10.176 26.022 23.009 1.00 78.19 109 GLN A N 1
ATOM 861 C CA . GLN A 1 109 ? -11.593 25.755 23.293 1.00 78.19 109 GLN A CA 1
ATOM 862 C C . GLN A 1 109 ? -12.226 26.869 24.140 1.00 78.19 109 GLN A C 1
ATOM 864 O O . GLN A 1 109 ? -13.331 27.323 23.845 1.00 78.19 109 GLN A O 1
ATOM 869 N N . ARG A 1 110 ? -11.504 27.374 25.152 1.00 75.19 110 ARG A N 1
ATOM 870 C CA . ARG A 1 110 ? -11.960 28.499 25.987 1.00 75.19 110 ARG A CA 1
ATOM 871 C C . ARG A 1 110 ? -12.106 29.795 25.187 1.00 75.19 110 ARG A C 1
ATOM 873 O O . ARG A 1 110 ? -13.095 30.499 25.365 1.00 75.19 110 ARG A O 1
ATOM 880 N N . LYS A 1 111 ? -11.164 30.099 24.285 1.00 72.62 111 LYS A N 1
ATOM 881 C CA . LYS A 1 111 ? -11.249 31.281 23.409 1.00 72.62 111 LYS A CA 1
ATOM 882 C C . LYS A 1 111 ? -12.413 31.202 22.417 1.00 72.62 111 LYS A C 1
ATOM 884 O O . LYS A 1 111 ? -13.076 32.210 22.201 1.00 72.62 111 LYS A O 1
ATOM 889 N N . GLN A 1 112 ? -12.692 30.026 21.850 1.00 72.06 112 GLN A N 1
ATOM 890 C CA . GLN A 1 112 ? -13.831 29.833 20.941 1.00 72.06 112 GLN A CA 1
ATOM 891 C C . GLN A 1 112 ? -15.179 30.008 21.656 1.00 72.06 112 GLN A C 1
ATOM 893 O O . GLN A 1 112 ? -16.044 30.716 21.145 1.00 72.06 112 GLN A O 1
ATOM 898 N N . ALA A 1 113 ? -15.327 29.457 22.865 1.00 69.25 113 ALA A N 1
ATOM 899 C CA . ALA A 1 113 ? -16.536 29.631 23.672 1.00 69.25 113 ALA A CA 1
ATOM 900 C C . ALA A 1 113 ? -16.778 31.106 24.055 1.00 69.25 113 ALA A C 1
ATOM 902 O O . ALA A 1 113 ? -17.897 31.603 23.962 1.00 69.25 113 ALA A O 1
ATOM 903 N N . GLN A 1 114 ? -15.720 31.838 24.424 1.00 66.75 114 GLN A N 1
ATOM 904 C CA . GLN A 1 114 ? -15.806 33.267 24.759 1.00 66.75 114 GLN A CA 1
ATOM 905 C C . GLN A 1 114 ? -16.076 34.166 23.541 1.00 66.75 114 GLN A C 1
ATOM 907 O O . GLN A 1 114 ? -16.712 35.208 23.682 1.00 66.75 114 GLN A O 1
ATOM 912 N N . GLY A 1 115 ? -15.611 33.778 22.349 1.00 61.84 115 GLY A N 1
ATOM 913 C CA . GLY A 1 115 ? -15.904 34.485 21.100 1.00 61.84 115 GLY A CA 1
ATOM 914 C C . GLY A 1 115 ? -17.362 34.338 20.649 1.00 61.84 115 GLY A C 1
ATOM 915 O O . GLY A 1 115 ? -17.946 35.308 20.178 1.00 61.84 115 GLY A O 1
ATOM 916 N N . GLN A 1 116 ? -17.972 33.164 20.850 1.00 57.53 116 GLN A N 1
ATOM 917 C CA . GLN A 1 116 ? -19.385 32.918 20.526 1.00 57.53 116 GLN A CA 1
ATOM 918 C C . GLN A 1 116 ? -20.347 33.676 21.453 1.00 57.53 116 GLN A C 1
ATOM 920 O O . GLN A 1 116 ? -21.322 34.244 20.970 1.00 57.53 116 GLN A O 1
ATOM 925 N N . LEU A 1 117 ? -20.030 33.775 22.750 1.00 53.41 117 LEU A N 1
ATOM 926 C CA . LEU A 1 117 ? -20.807 34.560 23.723 1.00 53.41 117 LEU A CA 1
ATOM 927 C C . LEU A 1 117 ? -20.863 36.059 23.365 1.00 53.41 117 LEU A C 1
ATOM 929 O O . LEU A 1 117 ? -21.905 36.692 23.493 1.00 53.41 117 LEU A O 1
ATOM 933 N N . ARG A 1 118 ? -19.770 36.619 22.829 1.00 53.00 118 ARG A N 1
ATOM 934 C CA . ARG A 1 118 ? -19.710 38.032 22.411 1.00 53.00 118 ARG A CA 1
ATOM 935 C C . ARG A 1 118 ? -20.482 38.343 21.126 1.00 53.00 118 ARG A C 1
ATOM 937 O O . ARG A 1 118 ? -20.759 39.508 20.871 1.00 53.00 118 ARG A O 1
ATOM 944 N N . HIS A 1 119 ? -20.798 37.346 20.299 1.00 52.06 119 HIS A N 1
ATOM 945 C CA . HIS A 1 119 ? -21.631 37.530 19.102 1.00 52.06 119 HIS A CA 1
ATOM 946 C C . HIS A 1 119 ? -23.125 37.313 19.370 1.00 52.06 119 HIS A C 1
ATOM 948 O O . HIS A 1 119 ? -23.936 37.845 18.623 1.00 52.06 119 HIS A O 1
ATOM 954 N N . SER A 1 120 ? -23.500 36.607 20.442 1.00 50.94 120 SER A N 1
ATOM 955 C CA . SER A 1 120 ? -24.901 36.491 20.877 1.00 50.94 120 SER A CA 1
ATOM 956 C C . SER A 1 120 ? -25.404 37.685 21.697 1.00 50.94 120 SER A C 1
ATOM 958 O O . SER A 1 120 ? -26.607 37.862 21.824 1.00 50.94 120 SER A O 1
ATOM 960 N N . GLU A 1 121 ? -24.507 38.507 22.251 1.00 53.06 121 GLU A N 1
ATOM 961 C CA . GLU A 1 121 ? -24.852 39.703 23.043 1.00 53.06 121 GLU A CA 1
ATOM 962 C C . GLU A 1 121 ? -24.949 40.995 22.196 1.00 53.06 121 GLU A C 1
ATOM 964 O O . GLU A 1 121 ? -25.099 42.083 22.744 1.00 53.06 121 GLU A O 1
ATOM 969 N N . SER A 1 122 ? -24.836 40.907 20.863 1.00 52.53 122 SER A N 1
ATOM 970 C CA . SER A 1 122 ? -24.913 42.052 19.926 1.00 52.53 122 SER A CA 1
ATOM 971 C C . SER A 1 122 ? -26.048 41.942 18.890 1.00 52.53 122 SER A C 1
ATOM 973 O O . SER A 1 122 ? -26.001 42.618 17.862 1.00 52.53 122 SER A O 1
ATOM 975 N N . THR A 1 123 ? -27.066 41.123 19.165 1.00 41.78 123 THR A N 1
ATOM 976 C CA . THR A 1 123 ? -28.342 41.036 18.422 1.00 41.78 123 THR A CA 1
ATOM 977 C C . THR A 1 123 ? -29.517 41.223 19.357 1.00 41.78 123 THR A C 1
ATOM 979 O O . THR A 1 123 ? -29.454 40.636 20.460 1.00 41.78 123 THR A O 1
#